Protein AF-A0A7Y2BH69-F1 (afdb_monomer)

Nearest PDB structures (foldseek):
  6pal-assembly1_A  TM=9.044E-01  e=2.747E-10  Bacteroides uniformis
  6pal-assembly1_B  TM=8.743E-01  e=6.196E-09  Bacteroides uniformis
  6jz6-assembly1_B  TM=7.111E-01  e=3.812E-05  Mediterraneibacter gnavus
  5z18-assembly2_E  TM=7.232E-01  e=1.246E-04  Mediterraneibacter gnavus
  7kgy-assembly1_A  TM=6.284E-01  e=4.332E-04  Faecalibacterium prausnitzii

pLDDT: mean 90.09, std 15.52, range [42.97, 98.75]

Sequence (172 aa):
MPHTTTQALLLSFAFVVLWPISVSAKAIPVELRQTQQGWQLFRGGEPYFIRGAGGEGSLEQLAAAGANSARTWGADDIGARLDAAHALGLSVTVGIWLGHERHGFDYGDETQVRKQLEAARQTVLRYKDHPAVLLWGIGNEMEGYGEGDNPAIWKAVNDIAAMVKKLDPFHP

Mean predicted aligned error: 8.25 Å

Secondary structure (DSSP, 8-state):
-----------------------PPPP--EEEEEETTEEEEEETTEE----EEESSS-HHHHHHTT--EEE-S--TTTHHHHHHHHHTT-EEEEEE----GGGT--TT-HHHHHHHHHHHHHHHHHHTT-TTEEEEEE-SSTTTTS----HHHHHHHHHHHHHHHHH-SS--

Structure (mmCIF, N/CA/C/O backbone):
data_AF-A0A7Y2BH69-F1
#
_entry.id   AF-A0A7Y2BH69-F1
#
loop_
_atom_site.group_PDB
_atom_site.id
_atom_site.type_symbol
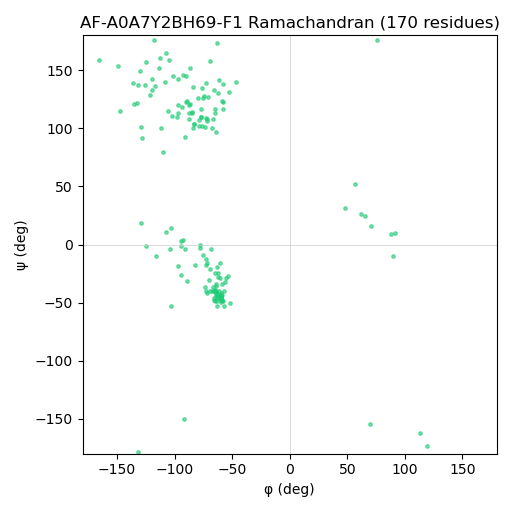_atom_site.label_atom_id
_atom_site.label_alt_id
_atom_site.label_comp_id
_atom_site.label_asym_id
_atom_site.label_entity_id
_atom_site.label_seq_id
_atom_site.pdbx_PDB_ins_code
_atom_site.Cartn_x
_atom_site.Cartn_y
_atom_site.Cartn_z
_atom_site.occupancy
_atom_site.B_iso_or_equiv
_atom_site.auth_seq_id
_atom_site.auth_comp_id
_atom_site.auth_asym_id
_atom_site.auth_atom_id
_atom_site.pdbx_PDB_model_num
ATOM 1 N N . MET A 1 1 ? -90.761 -12.931 0.657 1.00 45.66 1 MET A N 1
ATOM 2 C CA . MET A 1 1 ? -89.530 -13.491 0.062 1.00 45.66 1 MET A CA 1
ATOM 3 C C . MET A 1 1 ? -88.385 -12.544 0.398 1.00 45.66 1 MET A C 1
ATOM 5 O O . MET A 1 1 ? -88.541 -11.366 0.098 1.00 45.66 1 MET A O 1
ATOM 9 N N . PRO A 1 2 ? -87.330 -12.981 1.107 1.00 51.44 2 PRO A N 1
ATOM 10 C CA . PRO A 1 2 ? -86.238 -12.107 1.528 1.00 51.44 2 PRO A CA 1
ATOM 11 C C . PRO A 1 2 ? -85.096 -12.113 0.498 1.00 51.44 2 PRO A C 1
ATOM 13 O O . PRO A 1 2 ? -84.820 -13.142 -0.112 1.00 51.44 2 PRO A O 1
ATOM 16 N N . HIS A 1 3 ? -84.418 -10.977 0.333 1.00 42.97 3 HIS A N 1
ATOM 17 C CA . HIS A 1 3 ? -83.148 -10.887 -0.387 1.00 42.97 3 HIS A CA 1
ATOM 18 C C . HIS A 1 3 ? -82.019 -10.704 0.629 1.00 42.97 3 HIS A C 1
ATOM 20 O O . HIS A 1 3 ? -81.966 -9.698 1.334 1.00 42.97 3 HIS A O 1
ATOM 26 N N . THR A 1 4 ? -81.139 -11.696 0.720 1.00 49.25 4 THR A N 1
ATOM 27 C CA . THR A 1 4 ? -79.894 -11.659 1.494 1.00 49.25 4 THR A CA 1
ATOM 28 C C . THR A 1 4 ? -78.765 -11.220 0.567 1.00 49.25 4 THR A C 1
ATOM 30 O O . THR A 1 4 ? -78.473 -11.898 -0.416 1.00 49.25 4 THR A O 1
ATOM 33 N N . THR A 1 5 ? -78.124 -10.093 0.868 1.00 50.34 5 THR A N 1
ATOM 34 C CA . THR A 1 5 ? -76.972 -9.585 0.112 1.00 50.34 5 THR A CA 1
ATOM 35 C C . THR A 1 5 ? -75.689 -10.001 0.828 1.00 50.34 5 THR A C 1
ATOM 37 O O . THR A 1 5 ? -75.419 -9.548 1.938 1.00 50.34 5 THR A O 1
ATOM 40 N N . THR A 1 6 ? -74.898 -10.880 0.216 1.00 50.84 6 THR A N 1
ATOM 41 C CA . THR A 1 6 ? -73.594 -11.311 0.737 1.00 50.84 6 THR A CA 1
ATOM 42 C C . THR A 1 6 ? -72.521 -10.314 0.295 1.00 50.84 6 THR A C 1
ATOM 44 O O . THR A 1 6 ? -72.243 -10.196 -0.895 1.00 50.84 6 THR A O 1
ATOM 47 N N . GLN A 1 7 ? -71.913 -9.584 1.232 1.00 48.41 7 GLN A N 1
ATOM 48 C CA . GLN A 1 7 ? -70.705 -8.796 0.964 1.00 48.41 7 GLN A CA 1
ATOM 49 C C . GLN A 1 7 ? -69.472 -9.690 1.139 1.00 48.41 7 GLN A C 1
ATOM 51 O O . GLN A 1 7 ? -69.250 -10.244 2.213 1.00 48.41 7 GLN A O 1
ATOM 56 N N . ALA A 1 8 ? -68.677 -9.836 0.080 1.00 49.16 8 ALA A N 1
ATOM 57 C CA . ALA A 1 8 ? -67.387 -10.513 0.130 1.00 49.16 8 ALA A CA 1
ATOM 58 C C . ALA A 1 8 ? -66.296 -9.506 0.523 1.00 49.16 8 ALA A C 1
ATOM 60 O O . ALA A 1 8 ? -66.079 -8.514 -0.174 1.00 49.16 8 ALA A O 1
ATOM 61 N N . LEU A 1 9 ? -65.615 -9.761 1.641 1.00 49.78 9 LEU A N 1
ATOM 62 C CA . LEU A 1 9 ? -64.448 -9.001 2.082 1.00 49.78 9 LEU A CA 1
ATOM 63 C C . LEU A 1 9 ? -63.198 -9.575 1.390 1.00 49.78 9 LEU A C 1
ATOM 65 O O . LEU A 1 9 ? -62.814 -10.715 1.648 1.00 49.78 9 LEU A O 1
ATOM 69 N N . LEU A 1 10 ? -62.564 -8.799 0.511 1.00 49.84 10 LEU A N 1
ATOM 70 C CA . LEU A 1 10 ? -61.268 -9.141 -0.083 1.00 49.84 10 LEU A CA 1
ATOM 71 C C . LEU A 1 10 ? -60.147 -8.627 0.829 1.00 49.84 10 LEU A C 1
ATOM 73 O O . LEU A 1 10 ? -59.906 -7.426 0.916 1.00 49.84 10 LEU A O 1
ATOM 77 N N . LEU A 1 11 ? -59.462 -9.546 1.513 1.00 53.56 11 LEU A N 1
ATOM 78 C CA . LEU A 1 11 ? -58.223 -9.274 2.245 1.00 53.56 11 LEU A CA 1
ATOM 79 C C . LEU A 1 11 ? -57.043 -9.320 1.268 1.00 53.56 11 LEU A C 1
ATOM 81 O O . LEU A 1 11 ? -56.597 -10.388 0.854 1.00 53.56 11 LEU A O 1
ATOM 85 N N . SER A 1 12 ? -56.534 -8.151 0.893 1.00 55.06 12 SER A N 1
ATOM 86 C CA . SER A 1 12 ? -55.307 -8.004 0.112 1.00 55.06 12 SER A CA 1
ATOM 87 C C . SER A 1 12 ? -54.077 -8.162 1.015 1.00 55.06 12 SER A C 1
ATOM 89 O O . SER A 1 12 ? -53.762 -7.270 1.803 1.00 55.06 12 SER A O 1
ATOM 91 N N . PHE A 1 13 ? -53.371 -9.289 0.894 1.00 58.31 13 PHE A N 1
ATOM 92 C CA . PHE A 1 13 ? -52.044 -9.489 1.483 1.00 58.31 13 PHE A CA 1
ATOM 93 C C . PHE A 1 13 ? -50.992 -8.752 0.642 1.00 58.31 13 PHE A C 1
ATOM 95 O O . PHE A 1 13 ? -50.691 -9.152 -0.482 1.00 58.31 13 PHE A O 1
ATOM 102 N N . ALA A 1 14 ? -50.425 -7.674 1.182 1.00 61.09 14 ALA A N 1
ATOM 103 C CA . ALA A 1 14 ? -49.268 -7.012 0.591 1.00 61.09 14 ALA A CA 1
ATOM 104 C C . ALA A 1 14 ? -48.000 -7.827 0.902 1.00 61.09 14 ALA A C 1
ATOM 106 O O . ALA A 1 14 ? -47.549 -7.879 2.045 1.00 61.09 14 ALA A O 1
ATOM 107 N N . PHE A 1 15 ? -47.427 -8.474 -0.114 1.00 61.09 15 PHE A N 1
ATOM 108 C CA . PHE A 1 15 ? -46.097 -9.077 -0.026 1.00 61.09 15 PHE A CA 1
ATOM 109 C C . PHE A 1 15 ? -45.043 -7.962 -0.012 1.00 61.09 15 PHE A C 1
ATOM 111 O O . PHE A 1 15 ? -44.793 -7.320 -1.031 1.00 61.09 15 PHE A O 1
ATOM 118 N N . VAL A 1 16 ? -44.416 -7.724 1.142 1.00 64.19 16 VAL A N 1
ATOM 119 C CA . VAL A 1 16 ? -43.228 -6.866 1.236 1.00 64.19 16 VAL A CA 1
ATOM 120 C C . VAL A 1 16 ? -42.027 -7.684 0.768 1.00 64.19 16 VAL A C 1
ATOM 122 O O . VAL A 1 16 ? -41.523 -8.543 1.489 1.00 64.19 16 VAL A O 1
ATOM 125 N N . VAL A 1 17 ? -41.582 -7.439 -0.463 1.00 64.50 17 VAL A N 1
ATOM 126 C CA . VAL A 1 17 ? -40.330 -7.996 -0.987 1.00 64.50 17 VAL A CA 1
ATOM 127 C C . VAL A 1 17 ? -39.177 -7.210 -0.363 1.00 64.50 17 VAL A C 1
ATOM 129 O O . VAL A 1 17 ? -38.902 -6.077 -0.753 1.00 64.50 17 VAL A O 1
ATOM 132 N N . LEU A 1 18 ? -38.522 -7.795 0.640 1.00 60.22 18 LEU A N 1
ATOM 133 C CA . LEU A 1 18 ? -37.282 -7.264 1.203 1.00 60.22 18 LEU A CA 1
ATOM 134 C C . LEU A 1 18 ? -36.151 -7.516 0.201 1.00 60.22 18 LEU A C 1
ATOM 136 O O . LEU A 1 18 ? -35.643 -8.630 0.087 1.00 60.22 18 LEU A O 1
ATOM 140 N N . TRP A 1 19 ? -35.778 -6.482 -0.549 1.00 61.19 19 TRP A N 1
ATOM 141 C CA . TRP A 1 19 ? -34.585 -6.523 -1.388 1.00 61.19 19 TRP A CA 1
ATOM 142 C C . TRP A 1 19 ? -33.350 -6.487 -0.478 1.00 61.19 19 TRP A C 1
ATOM 144 O O . TRP A 1 19 ? -33.261 -5.582 0.359 1.00 61.19 19 TRP A O 1
ATOM 154 N N . PRO A 1 20 ? -32.392 -7.422 -0.597 1.00 56.38 20 PRO A N 1
ATOM 155 C CA . PRO A 1 20 ? -31.151 -7.319 0.149 1.00 56.38 20 PRO A CA 1
ATOM 156 C C . PRO A 1 20 ? -30.407 -6.075 -0.340 1.00 56.38 20 PRO A C 1
ATOM 158 O O . PRO A 1 20 ? -29.985 -5.990 -1.493 1.00 56.38 20 PRO A O 1
ATOM 161 N N . ILE A 1 21 ? -30.278 -5.083 0.538 1.00 53.53 21 ILE A N 1
ATOM 162 C CA . ILE A 1 21 ? -29.386 -3.952 0.318 1.00 53.53 21 ILE A CA 1
ATOM 163 C C . ILE A 1 21 ? -27.975 -4.508 0.488 1.00 53.53 21 ILE A C 1
ATOM 165 O O . ILE A 1 21 ? -27.550 -4.802 1.605 1.00 53.53 21 ILE A O 1
ATOM 169 N N . SER A 1 22 ? -27.249 -4.678 -0.615 1.00 50.97 22 SER A N 1
ATOM 170 C CA . SER A 1 22 ? -25.807 -4.897 -0.562 1.00 50.97 22 SER A CA 1
ATOM 171 C C . SER A 1 22 ? -25.165 -3.636 0.014 1.00 50.97 22 SER A C 1
ATOM 173 O O . SER A 1 22 ? -24.953 -2.651 -0.691 1.00 50.97 22 SER A O 1
ATOM 175 N N . VAL A 1 23 ? -24.895 -3.642 1.319 1.00 51.97 23 VAL A N 1
ATOM 176 C CA . VAL A 1 23 ? -24.046 -2.633 1.950 1.00 51.97 23 VAL A CA 1
ATOM 177 C C . VAL A 1 23 ? -22.642 -2.860 1.405 1.00 51.97 23 VAL A C 1
ATOM 179 O O . VAL A 1 23 ? -21.946 -3.777 1.832 1.00 51.97 23 VAL A O 1
ATOM 182 N N . SER A 1 24 ? -22.236 -2.057 0.421 1.00 57.19 24 SER A N 1
ATOM 183 C CA . SER A 1 24 ? -20.824 -1.963 0.056 1.00 57.19 24 SER A CA 1
ATOM 184 C C . SER A 1 24 ? -20.075 -1.521 1.308 1.00 57.19 24 SER A C 1
ATOM 186 O O . SER A 1 24 ? -20.340 -0.430 1.823 1.00 57.19 24 SER A O 1
ATOM 188 N N . ALA A 1 25 ? -19.180 -2.362 1.827 1.00 64.88 25 ALA A N 1
ATOM 189 C CA . ALA A 1 25 ? -18.288 -1.943 2.895 1.00 64.88 25 ALA A CA 1
ATOM 190 C C . ALA A 1 25 ? -17.499 -0.730 2.385 1.00 64.88 25 ALA A C 1
ATOM 192 O O . ALA A 1 25 ? -16.919 -0.770 1.303 1.00 64.88 25 ALA A O 1
ATOM 193 N N . LYS A 1 26 ? -17.590 0.386 3.106 1.00 85.44 26 LYS A N 1
ATOM 194 C CA . LYS A 1 26 ? -16.953 1.647 2.728 1.00 85.44 26 LYS A CA 1
ATOM 195 C C . LYS A 1 26 ? -15.552 1.685 3.335 1.00 85.44 26 LYS A C 1
ATOM 197 O O . LYS A 1 26 ? -15.376 1.211 4.459 1.00 85.44 26 LYS A O 1
ATOM 202 N N . ALA A 1 27 ? -14.597 2.288 2.626 1.00 94.19 27 ALA A N 1
ATOM 203 C CA . ALA A 1 27 ? -13.268 2.579 3.156 1.00 94.19 27 ALA A CA 1
ATOM 204 C C . ALA A 1 27 ? -13.359 3.205 4.554 1.00 94.19 27 ALA A C 1
ATOM 206 O O . ALA A 1 27 ? -14.218 4.059 4.807 1.00 94.19 27 ALA A O 1
ATOM 207 N N . ILE A 1 28 ? -12.453 2.801 5.442 1.00 97.62 28 ILE A N 1
ATOM 208 C CA . ILE A 1 28 ? -12.279 3.429 6.750 1.00 97.62 28 ILE A CA 1
ATOM 209 C C . ILE A 1 28 ? -11.110 4.405 6.601 1.00 97.62 28 ILE A C 1
ATOM 211 O O . ILE A 1 28 ? -9.986 3.934 6.464 1.00 97.62 28 ILE A O 1
ATOM 215 N N . PRO A 1 29 ? -11.340 5.733 6.633 1.00 97.81 29 PRO A N 1
ATOM 216 C CA . PRO A 1 29 ? -10.281 6.703 6.380 1.00 97.81 29 PRO A CA 1
ATOM 217 C C . PRO A 1 29 ? -9.114 6.553 7.352 1.00 97.81 29 PRO A C 1
ATOM 219 O O . PRO A 1 29 ? -9.320 6.376 8.558 1.00 97.81 29 PRO A O 1
ATOM 222 N N . VAL A 1 30 ? -7.903 6.665 6.822 1.00 98.56 30 VAL A N 1
ATOM 223 C CA . VAL A 1 30 ? -6.642 6.630 7.546 1.00 98.56 30 VAL A CA 1
ATOM 224 C C . VAL A 1 30 ? -5.897 7.936 7.291 1.00 98.56 30 VAL A C 1
ATOM 226 O O . VAL A 1 30 ? -5.729 8.373 6.158 1.00 98.56 30 VAL A O 1
ATOM 229 N N . GLU A 1 31 ? -5.455 8.589 8.359 1.00 97.31 31 GLU A N 1
ATOM 230 C CA . GLU A 1 31 ? -4.869 9.928 8.299 1.00 97.31 31 GLU A CA 1
ATOM 231 C C . GLU A 1 31 ? -3.615 10.006 9.165 1.00 97.31 31 GLU A C 1
ATOM 233 O O . GLU A 1 31 ? -3.599 9.530 10.299 1.00 97.31 31 GLU A O 1
ATOM 238 N N . LEU A 1 32 ? -2.578 10.678 8.668 1.00 97.00 32 LEU A N 1
ATOM 239 C CA . LEU A 1 32 ? -1.478 11.151 9.504 1.00 97.00 32 LEU A CA 1
ATOM 240 C C . LEU A 1 32 ? -1.802 12.561 9.994 1.00 97.00 32 LEU A C 1
ATOM 242 O O . LEU A 1 32 ? -2.006 13.472 9.193 1.00 97.00 32 LEU A O 1
ATOM 246 N N . ARG A 1 33 ? -1.819 12.756 11.313 1.00 97.00 33 ARG A N 1
ATOM 247 C CA . ARG A 1 33 ? -2.022 14.066 11.943 1.00 97.00 33 ARG A CA 1
ATOM 248 C C . ARG A 1 33 ? -0.786 14.450 12.740 1.00 97.00 33 ARG A C 1
ATOM 250 O O . ARG A 1 33 ? -0.232 13.630 13.472 1.00 97.00 33 ARG A O 1
ATOM 257 N N . GLN A 1 34 ? -0.362 15.703 12.616 1.00 96.94 34 GLN A N 1
ATOM 258 C CA . GLN A 1 34 ? 0.677 16.257 13.474 1.00 96.94 34 GLN A CA 1
ATOM 259 C C . GLN A 1 34 ? 0.058 16.643 14.822 1.00 96.94 34 GLN A C 1
ATOM 261 O O . GLN A 1 34 ? -0.922 17.383 14.881 1.00 96.94 34 GLN A O 1
ATOM 266 N N . THR A 1 35 ? 0.629 16.134 15.906 1.00 94.25 35 THR A N 1
ATOM 267 C CA . THR A 1 35 ? 0.228 16.406 17.291 1.00 94.25 35 THR A CA 1
ATOM 268 C C . THR A 1 35 ? 1.372 17.087 18.042 1.00 94.25 35 THR A C 1
ATOM 270 O O . THR A 1 35 ? 2.482 17.222 17.523 1.00 94.25 35 THR A O 1
ATOM 273 N N . GLN A 1 36 ? 1.137 17.472 19.298 1.00 94.56 36 GLN A N 1
ATOM 274 C CA . GLN A 1 36 ? 2.199 17.994 20.165 1.00 94.56 36 GLN A CA 1
ATOM 275 C C . GLN A 1 36 ? 3.308 16.960 20.441 1.00 94.56 36 GLN A C 1
ATOM 277 O O . GLN A 1 36 ? 4.436 17.353 20.719 1.00 94.56 36 GLN A O 1
ATOM 282 N N . GLN A 1 37 ? 3.012 15.656 20.344 1.00 91.50 37 GLN A N 1
ATOM 283 C CA . GLN A 1 37 ? 3.985 14.572 20.544 1.00 91.50 37 GLN A CA 1
ATOM 284 C C . GLN A 1 37 ? 4.629 14.076 19.236 1.00 91.50 37 GLN A C 1
ATOM 286 O O . GLN A 1 37 ? 5.419 13.135 19.265 1.00 91.50 37 GLN A O 1
ATOM 291 N N . GLY A 1 38 ? 4.307 14.689 18.092 1.00 95.94 38 GLY A N 1
ATOM 292 C CA . GLY A 1 38 ? 4.773 14.268 16.768 1.00 95.94 38 GLY A CA 1
ATOM 293 C C . GLY A 1 38 ? 3.647 13.746 15.876 1.00 95.94 38 GLY A C 1
ATOM 294 O O . GLY A 1 38 ? 2.470 14.034 16.097 1.00 95.94 38 GLY A O 1
ATOM 295 N N . TRP A 1 39 ? 4.006 13.010 14.827 1.00 96.88 39 TRP A N 1
ATOM 296 C CA . TRP A 1 39 ? 3.039 12.439 13.888 1.00 96.88 39 TRP A CA 1
ATOM 297 C C . TRP A 1 39 ? 2.345 11.216 14.477 1.00 96.88 39 TRP A C 1
ATOM 299 O O . TRP A 1 39 ? 2.994 10.325 15.020 1.00 96.88 39 TRP A O 1
ATOM 309 N N . GLN A 1 40 ? 1.026 11.160 14.327 1.00 97.88 40 GLN A N 1
ATOM 310 C CA . GLN A 1 40 ? 0.210 10.043 14.774 1.00 97.88 40 GLN A CA 1
ATOM 311 C C . GLN A 1 40 ? -0.735 9.604 13.658 1.00 97.88 40 GLN A C 1
ATOM 313 O O . GLN A 1 40 ? -1.326 10.435 12.967 1.00 97.88 40 GLN A O 1
ATOM 318 N N . LEU A 1 41 ? -0.864 8.289 13.489 1.00 98.12 41 LEU A N 1
ATOM 319 C CA . LEU A 1 41 ? -1.810 7.686 12.562 1.00 98.12 41 LEU A CA 1
ATOM 320 C C . LEU A 1 41 ? -3.185 7.584 13.230 1.00 98.12 41 LEU A C 1
ATOM 322 O O . LEU A 1 41 ? -3.292 7.178 14.388 1.00 98.12 41 LEU A O 1
ATOM 326 N N . PHE A 1 42 ? -4.226 7.938 12.492 1.00 98.31 42 PHE A N 1
ATOM 327 C CA . PHE A 1 42 ? -5.621 7.804 12.882 1.00 98.31 42 PHE A CA 1
ATOM 328 C C . PHE A 1 42 ? -6.327 6.900 11.883 1.00 98.31 42 PHE A C 1
ATOM 330 O O . PHE A 1 42 ? -6.054 6.989 10.691 1.00 98.31 42 PHE A O 1
ATOM 337 N N . ARG A 1 43 ? -7.251 6.061 12.350 1.00 98.06 43 ARG A N 1
ATOM 338 C CA . ARG A 1 43 ? -8.104 5.216 11.507 1.00 98.06 43 ARG A CA 1
ATOM 339 C C . ARG A 1 43 ? -9.547 5.346 11.967 1.00 98.06 43 ARG A C 1
ATOM 341 O O . ARG A 1 43 ? -9.850 5.099 13.129 1.00 98.06 43 ARG A O 1
ATOM 348 N N . GLY A 1 44 ? -10.437 5.762 11.070 1.00 97.38 44 GLY A N 1
ATOM 349 C CA . GLY A 1 44 ? -11.839 6.022 11.406 1.00 97.38 44 GLY A CA 1
ATOM 350 C C . GLY A 1 44 ? -12.019 7.134 12.447 1.00 97.38 44 GLY A C 1
ATOM 351 O O . GLY A 1 44 ? -12.998 7.124 13.180 1.00 97.38 44 GLY A O 1
ATOM 352 N N . GLY A 1 45 ? -11.069 8.070 12.532 1.00 97.31 45 GLY A N 1
ATOM 353 C CA . GLY A 1 45 ? -11.077 9.162 13.510 1.00 97.31 45 GLY A CA 1
ATOM 354 C C . GLY A 1 45 ? -10.395 8.851 14.845 1.00 97.31 45 GLY A C 1
ATOM 355 O O . GLY A 1 45 ? -10.122 9.791 15.588 1.00 97.31 45 GLY A O 1
ATOM 356 N N . GLU A 1 46 ? -10.037 7.592 15.106 1.00 97.62 46 GLU A N 1
ATOM 357 C CA . GLU A 1 46 ? -9.415 7.151 16.360 1.00 97.62 46 GLU A CA 1
ATOM 358 C C . GLU A 1 46 ? -7.897 6.953 16.218 1.00 97.62 46 GLU A C 1
ATOM 360 O O . GLU A 1 46 ? -7.442 6.500 15.162 1.00 97.62 46 GLU A O 1
ATOM 365 N N . PRO A 1 47 ? -7.090 7.249 17.256 1.00 97.69 47 PRO A N 1
ATOM 366 C CA . PRO A 1 47 ? -5.664 6.933 17.275 1.00 97.69 47 PRO A CA 1
ATOM 367 C C . PRO A 1 47 ? -5.370 5.461 16.959 1.00 97.69 47 PRO A C 1
ATOM 369 O O . PRO A 1 47 ? -5.942 4.558 17.567 1.00 97.69 47 PRO A O 1
ATOM 372 N N . TYR A 1 48 ? -4.427 5.208 16.051 1.00 98.19 48 TYR A N 1
ATOM 373 C CA . TYR A 1 48 ? -4.119 3.865 15.568 1.00 98.19 48 TYR A CA 1
ATOM 374 C C . TYR A 1 48 ? -2.620 3.555 15.642 1.00 98.19 48 TYR A C 1
ATOM 376 O O . TYR A 1 48 ? -1.835 3.953 14.783 1.00 98.19 48 TYR A O 1
ATOM 384 N N . PHE A 1 49 ? -2.208 2.810 16.670 1.00 97.94 49 PHE A N 1
ATOM 385 C CA . PHE A 1 49 ? -0.845 2.283 16.765 1.00 97.94 49 PHE A CA 1
ATOM 386 C C . PHE A 1 49 ? -0.759 0.913 16.086 1.00 97.94 49 PHE A C 1
ATOM 388 O O . PHE A 1 49 ? -1.496 -0.007 16.448 1.00 97.94 49 PHE A O 1
ATOM 395 N N . ILE A 1 50 ? 0.141 0.762 15.114 1.00 98.44 50 ILE A N 1
ATOM 396 C CA . ILE A 1 50 ? 0.291 -0.481 14.349 1.00 98.44 50 ILE A CA 1
ATOM 397 C C . ILE A 1 50 ? 1.051 -1.516 15.186 1.00 98.44 50 ILE A C 1
ATOM 399 O O . ILE A 1 50 ? 2.228 -1.346 15.495 1.00 98.44 50 ILE A O 1
ATOM 403 N N . ARG A 1 51 ? 0.385 -2.626 15.502 1.00 98.44 51 ARG A N 1
ATOM 404 C CA . ARG A 1 51 ? 0.979 -3.851 16.054 1.00 98.44 51 ARG A CA 1
ATOM 405 C C . ARG A 1 51 ? 0.905 -4.915 14.970 1.00 98.44 51 ARG A C 1
ATOM 407 O O . ARG A 1 51 ? -0.051 -5.688 14.934 1.00 98.44 51 ARG A O 1
ATOM 414 N N . GLY A 1 52 ? 1.842 -4.854 14.027 1.00 97.31 52 GLY A N 1
ATOM 415 C CA . GLY A 1 52 ? 1.761 -5.612 12.782 1.00 97.31 52 GLY A CA 1
ATOM 416 C C . GLY A 1 52 ? 2.811 -6.704 12.621 1.00 97.31 52 GLY A C 1
ATOM 417 O O . GLY A 1 52 ? 3.863 -6.665 13.254 1.00 97.31 52 GLY A O 1
ATOM 418 N N . ALA A 1 53 ? 2.527 -7.645 11.720 1.00 97.81 53 ALA A N 1
ATOM 419 C CA . ALA A 1 53 ? 3.491 -8.613 11.197 1.00 97.81 53 ALA A CA 1
ATOM 420 C C . ALA A 1 53 ? 3.446 -8.649 9.660 1.00 97.81 53 ALA A C 1
ATOM 422 O O . ALA A 1 53 ? 2.401 -8.414 9.054 1.00 97.81 53 ALA A O 1
ATOM 423 N N . GLY A 1 54 ? 4.577 -8.935 9.017 1.00 96.06 54 GLY A N 1
ATOM 424 C CA . GLY A 1 54 ? 4.654 -9.097 7.562 1.00 96.06 54 GLY A CA 1
ATOM 425 C C . GLY A 1 54 ? 4.580 -10.562 7.139 1.00 96.06 54 GLY A C 1
ATOM 426 O O . GLY A 1 54 ? 5.168 -11.417 7.799 1.00 96.06 54 GLY A O 1
ATOM 427 N N . GLY A 1 55 ? 3.908 -10.840 6.021 1.00 89.44 55 GLY A N 1
ATOM 428 C CA . GLY A 1 55 ? 3.895 -12.160 5.381 1.00 89.44 55 GLY A CA 1
ATOM 429 C C . GLY A 1 55 ? 2.525 -12.808 5.269 1.00 89.44 55 GLY A C 1
ATOM 430 O O . GLY A 1 55 ? 1.498 -12.211 5.587 1.00 89.44 55 GLY A O 1
ATOM 431 N N . GLU A 1 56 ? 2.544 -14.060 4.808 1.00 89.50 56 GLU A N 1
ATOM 432 C CA . GLU A 1 56 ? 1.361 -14.838 4.413 1.00 89.50 56 GLU A CA 1
ATOM 433 C C . GLU A 1 56 ? 0.932 -15.887 5.452 1.00 89.50 56 GLU A C 1
ATOM 435 O O . GLU A 1 56 ? 0.129 -16.769 5.161 1.00 89.50 56 GLU A O 1
ATOM 440 N N . GLY A 1 57 ? 1.447 -15.795 6.683 1.00 93.62 57 GLY A N 1
ATOM 441 C CA . GLY A 1 57 ? 1.036 -16.666 7.788 1.00 93.62 57 GLY A CA 1
ATOM 442 C C . GLY A 1 57 ? -0.442 -16.504 8.182 1.00 93.62 57 GLY A C 1
ATOM 443 O O . GLY A 1 57 ? -1.138 -15.607 7.693 1.00 93.62 57 GLY A O 1
ATOM 444 N N . SER A 1 58 ? -0.909 -17.369 9.094 1.00 97.50 58 SER A N 1
ATOM 445 C CA . SER A 1 58 ? -2.297 -17.379 9.589 1.00 97.50 58 SER A CA 1
ATOM 446 C C . SER A 1 58 ? -2.675 -16.043 10.228 1.00 97.50 58 SER A C 1
ATOM 448 O O . SER A 1 58 ? -2.051 -15.589 11.192 1.00 97.50 58 SER A O 1
ATOM 450 N N . LEU A 1 59 ? -3.739 -15.435 9.703 1.00 98.38 59 LEU A N 1
ATOM 451 C CA . LEU A 1 59 ? -4.306 -14.205 10.244 1.00 98.38 59 LEU A CA 1
ATOM 452 C C . LEU A 1 59 ? -4.990 -14.455 11.594 1.00 98.38 59 LEU A C 1
ATOM 454 O O . LEU A 1 59 ? -4.976 -13.584 12.457 1.00 98.38 59 LEU A O 1
ATOM 458 N N . GLU A 1 60 ? -5.533 -15.652 11.814 1.00 98.44 60 GLU A N 1
ATOM 459 C CA . GLU A 1 60 ? -6.147 -16.054 13.079 1.00 98.44 60 GLU A CA 1
ATOM 460 C C . GLU A 1 60 ? -5.106 -16.116 14.195 1.00 98.44 60 GLU A C 1
ATOM 462 O O . GLU A 1 60 ? -5.329 -15.576 15.276 1.00 98.44 60 GLU A O 1
ATOM 467 N N . GLN A 1 61 ? -3.948 -16.732 13.933 1.00 98.38 61 GLN A N 1
ATOM 468 C CA . GLN A 1 61 ? -2.844 -16.771 14.895 1.00 98.38 61 GLN A CA 1
ATOM 469 C C . GLN A 1 61 ? -2.279 -15.373 15.151 1.00 98.38 61 GLN A C 1
ATOM 471 O O . GLN A 1 61 ? -1.980 -15.034 16.295 1.00 98.38 61 GLN A O 1
ATOM 476 N N . LEU A 1 62 ? -2.174 -14.548 14.106 1.00 98.44 62 LEU A N 1
ATOM 477 C CA . LEU A 1 62 ? -1.748 -13.158 14.226 1.00 98.44 62 LEU A CA 1
ATOM 478 C C . LEU A 1 62 ? -2.698 -12.357 15.135 1.00 98.44 62 LEU A C 1
ATOM 480 O O . LEU A 1 62 ? -2.247 -11.707 16.079 1.00 98.44 62 LEU A O 1
ATOM 484 N N . ALA A 1 63 ? -4.008 -12.456 14.901 1.00 98.31 63 ALA A N 1
ATOM 485 C CA . ALA A 1 63 ? -5.026 -11.826 15.737 1.00 98.31 63 ALA A CA 1
ATOM 486 C C . ALA A 1 63 ? -5.002 -12.371 17.177 1.00 98.31 63 ALA A C 1
ATOM 488 O O . ALA A 1 63 ? -5.023 -11.593 18.131 1.00 98.31 63 ALA A O 1
ATOM 489 N N . ALA A 1 64 ? -4.876 -13.691 17.353 1.00 98.38 64 ALA A N 1
ATOM 490 C CA . ALA A 1 64 ? -4.772 -14.333 18.665 1.00 98.38 64 ALA A CA 1
ATOM 491 C C . ALA A 1 64 ? -3.528 -13.886 19.454 1.00 98.38 64 ALA A C 1
ATOM 493 O O . ALA A 1 64 ? -3.561 -13.844 20.682 1.00 98.38 64 ALA A O 1
ATOM 494 N N . ALA A 1 65 ? -2.452 -13.495 18.764 1.00 98.25 65 ALA A N 1
ATOM 495 C CA . ALA A 1 65 ? -1.253 -12.917 19.368 1.00 98.25 65 ALA A CA 1
ATOM 496 C C . ALA A 1 65 ? -1.405 -11.429 19.761 1.00 98.25 65 ALA A C 1
ATOM 498 O O . ALA A 1 65 ? -0.466 -10.835 20.290 1.00 98.25 65 ALA A O 1
ATOM 499 N N . GLY A 1 66 ? -2.566 -10.807 19.519 1.00 98.19 66 GLY A N 1
ATOM 500 C CA . GLY A 1 66 ? -2.858 -9.415 19.888 1.00 98.19 66 GLY A CA 1
ATOM 501 C C . GLY A 1 66 ? -2.459 -8.367 18.840 1.00 98.19 66 GLY A C 1
ATOM 502 O O . GLY A 1 66 ? -2.509 -7.156 19.114 1.00 98.19 66 GLY A O 1
ATOM 503 N N . ALA A 1 67 ? -2.069 -8.802 17.641 1.00 98.62 67 ALA A N 1
ATOM 504 C CA . ALA A 1 67 ? -1.806 -7.907 16.521 1.00 98.62 67 ALA A CA 1
ATOM 505 C C . ALA A 1 67 ? -3.095 -7.251 15.999 1.00 98.62 67 ALA A C 1
ATOM 507 O O . ALA A 1 67 ? -4.199 -7.748 16.211 1.00 98.62 67 ALA A O 1
ATOM 508 N N . ASN A 1 68 ? -2.948 -6.117 15.313 1.00 98.62 68 ASN A N 1
ATOM 509 C CA . ASN A 1 68 ? -4.057 -5.406 14.660 1.00 98.62 68 ASN A CA 1
ATOM 510 C C . ASN A 1 68 ? -3.819 -5.152 13.162 1.00 98.62 68 ASN A C 1
ATOM 512 O O . ASN A 1 68 ? -4.658 -4.561 12.479 1.00 98.62 68 ASN A O 1
ATOM 516 N N . SER A 1 69 ? -2.668 -5.559 12.629 1.00 98.69 69 SER A N 1
ATOM 517 C CA . SER A 1 69 ? -2.319 -5.280 11.242 1.00 98.69 69 SER A CA 1
ATOM 518 C C . SER A 1 69 ? -1.439 -6.364 10.629 1.00 98.69 69 SER A C 1
ATOM 520 O O . SER A 1 69 ? -0.689 -7.041 11.332 1.00 98.69 69 SER A O 1
ATOM 522 N N . ALA A 1 70 ? -1.511 -6.503 9.311 1.00 98.44 70 ALA A N 1
ATOM 523 C CA . ALA A 1 70 ? -0.601 -7.303 8.508 1.00 98.44 70 ALA A CA 1
ATOM 524 C C . ALA A 1 70 ? 0.033 -6.453 7.395 1.00 98.44 70 ALA A C 1
ATOM 526 O O . ALA A 1 70 ? -0.531 -5.447 6.966 1.00 98.44 70 ALA A O 1
ATOM 527 N N . ARG A 1 71 ? 1.191 -6.877 6.882 1.00 98.44 71 ARG A N 1
ATOM 528 C CA . ARG A 1 71 ? 1.810 -6.309 5.674 1.00 98.44 71 ARG A CA 1
ATOM 529 C C . ARG A 1 71 ? 1.959 -7.369 4.591 1.00 98.44 71 ARG A C 1
ATOM 531 O O . ARG A 1 71 ? 2.503 -8.442 4.859 1.00 98.44 71 ARG A O 1
ATOM 538 N N . THR A 1 72 ? 1.562 -7.017 3.371 1.00 97.75 72 THR A N 1
ATOM 539 C CA . THR A 1 72 ? 1.921 -7.746 2.149 1.00 97.75 72 THR A CA 1
ATOM 540 C C . THR A 1 72 ? 2.984 -6.970 1.365 1.00 97.75 72 THR A C 1
ATOM 542 O O . THR A 1 72 ? 3.151 -5.762 1.544 1.00 97.75 72 THR A O 1
ATOM 545 N N . TRP A 1 73 ? 3.727 -7.661 0.498 1.00 97.56 73 TRP A N 1
ATOM 546 C CA . TRP A 1 73 ? 4.684 -7.033 -0.429 1.00 97.56 73 TRP A CA 1
ATOM 547 C C . TRP A 1 73 ? 4.084 -6.754 -1.809 1.00 97.56 73 TRP A C 1
ATOM 549 O O . TRP A 1 73 ? 4.517 -5.829 -2.491 1.00 97.56 73 TRP A O 1
ATOM 559 N N . GLY A 1 74 ? 3.076 -7.532 -2.196 1.00 96.31 74 GLY A N 1
ATOM 560 C CA . GLY A 1 74 ? 2.308 -7.366 -3.422 1.00 96.31 74 GLY A CA 1
ATOM 561 C C . GLY A 1 74 ? 0.806 -7.426 -3.153 1.00 96.31 74 GLY A C 1
ATOM 562 O O . GLY A 1 74 ? 0.366 -7.580 -2.007 1.00 96.31 74 GLY A O 1
ATOM 563 N N . ALA A 1 75 ? 0.035 -7.313 -4.232 1.00 94.50 75 ALA A N 1
ATOM 564 C CA . ALA A 1 75 ? -1.424 -7.248 -4.199 1.00 94.50 75 ALA A CA 1
ATOM 565 C C . ALA A 1 75 ? -2.103 -8.250 -5.152 1.00 94.50 75 ALA A C 1
ATOM 567 O O . ALA A 1 75 ? -3.284 -8.099 -5.480 1.00 94.50 75 ALA A O 1
ATOM 568 N N . ASP A 1 76 ? -1.366 -9.271 -5.587 1.00 89.56 76 ASP A N 1
ATOM 569 C CA . ASP A 1 76 ? -1.892 -10.319 -6.456 1.00 89.56 76 ASP A CA 1
ATOM 570 C C . ASP A 1 76 ? -2.975 -11.104 -5.705 1.00 89.56 76 ASP A C 1
ATOM 572 O O . ASP A 1 76 ? -2.720 -11.685 -4.653 1.00 89.56 76 ASP A O 1
ATOM 576 N N . ASP A 1 77 ? -4.210 -11.037 -6.210 1.00 87.06 77 ASP A N 1
ATOM 577 C CA . ASP A 1 77 ? -5.400 -11.716 -5.676 1.00 87.06 77 ASP A CA 1
ATOM 578 C C . ASP A 1 77 ? -5.632 -11.582 -4.154 1.00 87.06 77 ASP A C 1
ATOM 580 O O . ASP A 1 77 ? -6.245 -12.437 -3.514 1.00 87.06 77 ASP A O 1
ATOM 584 N N . ILE A 1 78 ? -5.228 -10.450 -3.565 1.00 95.81 78 ILE A N 1
ATOM 585 C CA . ILE A 1 78 ? -5.337 -10.208 -2.114 1.00 95.81 78 ILE A CA 1
ATOM 586 C C . ILE A 1 78 ? -6.766 -10.050 -1.582 1.00 95.81 78 ILE A C 1
ATOM 588 O O . ILE A 1 78 ? -6.935 -9.920 -0.373 1.00 95.81 78 ILE A O 1
ATOM 592 N N . GLY A 1 79 ? -7.796 -10.050 -2.435 1.00 96.81 79 GLY A N 1
ATOM 593 C CA . GLY A 1 79 ? -9.189 -9.824 -2.025 1.00 96.81 79 GLY A CA 1
ATOM 594 C C . GLY A 1 79 ? -9.631 -10.739 -0.878 1.00 96.81 79 GLY A C 1
ATOM 595 O O . GLY A 1 79 ? -10.056 -10.251 0.164 1.00 96.81 79 GLY A O 1
ATOM 596 N N . ALA A 1 80 ? -9.403 -12.050 -1.004 1.00 96.88 80 ALA A N 1
ATOM 597 C CA . ALA A 1 80 ? -9.756 -13.008 0.047 1.00 96.88 80 ALA A CA 1
ATOM 598 C C . ALA A 1 80 ? -8.971 -12.778 1.353 1.00 96.88 80 ALA A C 1
ATOM 600 O O . ALA A 1 80 ? -9.499 -12.975 2.448 1.00 96.88 80 ALA A O 1
ATOM 601 N N . ARG A 1 81 ? -7.711 -12.332 1.253 1.00 97.00 81 ARG A N 1
ATOM 602 C CA . ARG A 1 81 ? -6.889 -11.987 2.421 1.00 97.00 81 ARG A CA 1
ATOM 603 C C . ARG A 1 81 ? -7.412 -10.728 3.109 1.00 97.00 81 ARG A C 1
ATOM 605 O O . ARG A 1 81 ? -7.431 -10.676 4.335 1.00 97.00 81 ARG A O 1
ATOM 612 N N . LEU A 1 82 ? -7.842 -9.730 2.338 1.00 98.31 82 LEU A N 1
ATOM 613 C CA . LEU A 1 82 ? -8.460 -8.513 2.855 1.00 98.31 82 LEU A CA 1
ATOM 614 C C . LEU A 1 82 ? -9.788 -8.826 3.561 1.00 98.31 82 LEU A C 1
ATOM 616 O O . LEU A 1 82 ? -9.992 -8.344 4.677 1.00 98.31 82 LEU A O 1
ATOM 620 N N . ASP A 1 83 ? -10.634 -9.675 2.973 1.00 98.25 83 ASP A N 1
ATOM 621 C CA . ASP A 1 83 ? -11.887 -10.135 3.586 1.00 98.25 83 ASP A CA 1
ATOM 622 C C . ASP A 1 83 ? -11.623 -10.864 4.914 1.00 98.25 83 ASP A C 1
ATOM 624 O O . ASP A 1 83 ? -12.235 -10.550 5.938 1.00 98.25 83 ASP A O 1
ATOM 628 N N . ALA A 1 84 ? -10.664 -11.797 4.927 1.00 98.00 84 ALA A N 1
ATOM 629 C CA . ALA A 1 84 ? -10.281 -12.539 6.128 1.00 98.00 84 ALA A CA 1
ATOM 630 C C . ALA A 1 84 ? -9.691 -11.624 7.214 1.00 98.00 84 ALA A C 1
ATOM 632 O O . ALA A 1 84 ? -10.051 -11.735 8.386 1.00 98.00 84 ALA A O 1
ATOM 633 N N . ALA A 1 85 ? -8.825 -10.680 6.832 1.00 98.38 85 ALA A N 1
ATOM 634 C CA . ALA A 1 85 ? -8.281 -9.687 7.751 1.00 98.38 85 ALA A CA 1
ATOM 635 C C . ALA A 1 85 ? -9.403 -8.842 8.365 1.00 98.38 85 ALA A C 1
ATOM 637 O O . ALA A 1 85 ? -9.462 -8.699 9.585 1.00 98.38 85 ALA A O 1
ATOM 638 N N . HIS A 1 86 ? -10.340 -8.359 7.544 1.00 98.44 86 HIS A N 1
ATOM 639 C CA . HIS A 1 86 ? -11.484 -7.587 8.015 1.00 98.44 86 HIS A CA 1
ATOM 640 C C . HIS A 1 86 ? -12.347 -8.378 9.003 1.00 98.44 86 HIS A C 1
ATOM 642 O O . HIS A 1 86 ? -12.692 -7.850 10.060 1.00 98.44 86 HIS A O 1
ATOM 648 N N . ALA A 1 87 ? -12.645 -9.645 8.700 1.00 98.38 87 ALA A N 1
ATOM 649 C CA . ALA A 1 87 ? -13.422 -10.521 9.576 1.00 98.38 87 ALA A CA 1
ATOM 650 C C . ALA A 1 87 ? -12.763 -10.734 10.952 1.00 98.38 87 ALA A C 1
ATOM 652 O O . ALA A 1 87 ? -13.459 -10.929 11.947 1.00 98.38 87 ALA A O 1
ATOM 653 N N . LEU A 1 88 ? -11.432 -10.653 11.020 1.00 98.50 88 LEU A N 1
ATOM 654 C CA . LEU A 1 88 ? -10.641 -10.772 12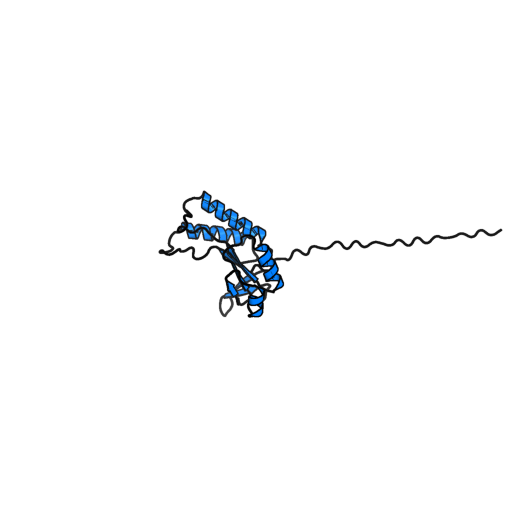.249 1.00 98.50 88 LEU A CA 1
ATOM 655 C C . LEU A 1 88 ? -10.349 -9.421 12.924 1.00 98.50 88 LEU A C 1
ATOM 657 O O . LEU A 1 88 ? -9.623 -9.373 13.915 1.00 98.50 88 LEU A O 1
ATOM 661 N N . GLY A 1 89 ? -10.885 -8.315 12.398 1.00 97.88 89 GLY A N 1
ATOM 662 C CA . GLY A 1 89 ? -10.610 -6.967 12.904 1.00 97.88 89 GLY A CA 1
ATOM 663 C C . GLY A 1 89 ? -9.187 -6.473 12.621 1.00 97.88 89 GLY A C 1
ATOM 664 O O . GLY A 1 89 ? -8.736 -5.508 13.238 1.00 97.88 89 GLY A O 1
ATOM 665 N N . LEU A 1 90 ? -8.477 -7.122 11.697 1.00 98.62 90 LEU A N 1
ATOM 666 C CA . LEU A 1 90 ? -7.153 -6.726 11.242 1.00 98.62 90 LEU A CA 1
ATOM 667 C C . LEU A 1 90 ? -7.250 -5.714 10.096 1.00 98.62 90 LEU A C 1
ATOM 669 O O . LEU A 1 90 ? -8.181 -5.701 9.291 1.00 98.62 90 LEU A O 1
ATOM 673 N N . SER A 1 91 ? -6.220 -4.885 10.011 1.00 98.69 91 SER A N 1
ATOM 674 C CA . SER A 1 91 ? -5.953 -4.006 8.874 1.00 98.69 91 SER A CA 1
ATOM 675 C C . SER A 1 91 ? -4.763 -4.526 8.061 1.00 98.69 91 SER A C 1
ATOM 677 O O . SER A 1 91 ? -4.019 -5.388 8.526 1.00 98.69 91 SER A O 1
ATOM 679 N N . VAL A 1 92 ? -4.573 -4.033 6.842 1.00 98.56 92 VAL A N 1
ATOM 680 C CA . VAL A 1 92 ? -3.536 -4.501 5.925 1.00 98.56 92 VAL A CA 1
ATOM 681 C C . VAL A 1 92 ? -2.847 -3.314 5.273 1.00 98.56 92 VAL A C 1
ATOM 683 O O . VAL A 1 92 ? -3.466 -2.517 4.569 1.00 98.56 92 VAL A O 1
ATOM 686 N N . THR A 1 93 ? -1.537 -3.222 5.474 1.00 98.69 93 THR A N 1
ATOM 687 C CA . THR A 1 93 ? -0.660 -2.464 4.586 1.00 98.69 93 THR A CA 1
ATOM 688 C C . THR A 1 93 ? -0.511 -3.245 3.290 1.00 98.69 93 THR A C 1
ATOM 690 O O . THR A 1 93 ? 0.122 -4.305 3.274 1.00 98.69 93 THR A O 1
ATOM 693 N N . VAL A 1 94 ? -1.116 -2.731 2.222 1.00 98.50 94 VAL A N 1
ATOM 694 C CA . VAL A 1 94 ? -1.135 -3.392 0.918 1.00 98.50 94 VAL A CA 1
ATOM 695 C C . VAL A 1 94 ? 0.108 -2.993 0.140 1.00 98.50 94 VAL A C 1
ATOM 697 O O . VAL A 1 94 ? 0.270 -1.832 -0.237 1.00 98.50 94 VAL A O 1
ATOM 700 N N . GLY A 1 95 ? 0.994 -3.956 -0.096 1.00 98.31 95 GLY A N 1
ATOM 701 C CA . GLY A 1 95 ? 2.171 -3.748 -0.927 1.00 98.31 95 GLY A CA 1
ATOM 702 C C . GLY A 1 95 ? 1.822 -3.657 -2.413 1.00 98.31 95 GLY A C 1
ATOM 703 O O . GLY A 1 95 ? 1.016 -4.428 -2.929 1.00 98.31 95 GLY A O 1
ATOM 704 N N . ILE A 1 96 ? 2.467 -2.732 -3.114 1.00 98.38 96 ILE A N 1
ATOM 705 C CA . ILE A 1 96 ? 2.521 -2.654 -4.571 1.00 98.38 96 ILE A CA 1
ATOM 706 C C . ILE A 1 96 ? 3.967 -2.954 -4.947 1.00 98.38 96 ILE A C 1
ATOM 708 O O . ILE A 1 96 ? 4.841 -2.092 -4.834 1.00 98.38 96 ILE A O 1
ATOM 712 N N . TRP A 1 97 ? 4.219 -4.193 -5.363 1.00 97.81 97 TRP A N 1
ATOM 713 C CA . TRP A 1 97 ? 5.547 -4.618 -5.782 1.00 97.81 97 TRP A CA 1
ATOM 714 C C . TRP A 1 97 ? 5.963 -3.880 -7.056 1.00 97.81 97 TRP A C 1
ATOM 716 O O . TRP A 1 97 ? 5.190 -3.803 -8.013 1.00 97.81 97 TRP A O 1
ATOM 726 N N . LEU A 1 98 ? 7.189 -3.359 -7.071 1.00 97.88 98 LEU A N 1
ATOM 727 C CA . LEU A 1 98 ? 7.782 -2.713 -8.238 1.00 97.88 98 LEU A CA 1
ATOM 728 C C . LEU A 1 98 ? 8.956 -3.553 -8.745 1.00 97.88 98 LEU A C 1
ATOM 730 O O . LEU A 1 98 ? 9.603 -4.283 -7.993 1.00 97.88 98 LEU A O 1
ATOM 734 N N . GLY A 1 99 ? 9.226 -3.460 -10.040 1.00 96.56 99 GLY A N 1
ATOM 735 C CA . GLY A 1 99 ? 10.383 -4.075 -10.658 1.00 96.56 99 GLY A CA 1
ATOM 736 C C . GLY A 1 99 ? 11.680 -3.515 -10.086 1.00 96.56 99 GLY A C 1
ATOM 737 O O . GLY A 1 99 ? 11.804 -2.326 -9.813 1.00 96.56 99 GLY A O 1
ATOM 738 N N . HIS A 1 100 ? 12.662 -4.392 -9.919 1.00 94.88 100 HIS A N 1
ATOM 739 C CA . HIS A 1 100 ? 13.994 -4.028 -9.459 1.00 94.88 100 HIS A CA 1
ATOM 740 C C . HIS A 1 100 ? 14.993 -4.145 -10.608 1.00 94.88 100 HIS A C 1
ATOM 742 O O . HIS A 1 100 ? 14.983 -5.144 -11.331 1.00 94.88 100 HIS A O 1
ATOM 748 N N . GLU A 1 101 ? 15.922 -3.193 -10.712 1.00 92.50 101 GLU A N 1
ATOM 749 C CA . GLU A 1 101 ? 16.991 -3.214 -11.724 1.00 92.50 101 GLU A CA 1
ATOM 750 C C . GLU A 1 101 ? 17.840 -4.485 -11.640 1.00 92.50 101 GLU A C 1
ATOM 752 O O . GLU A 1 101 ? 18.117 -5.129 -12.649 1.00 92.50 101 GLU A O 1
ATOM 757 N N . ARG A 1 102 ? 18.148 -4.938 -10.417 1.00 88.44 102 ARG A N 1
ATOM 758 C CA . ARG A 1 102 ? 18.861 -6.204 -10.166 1.00 88.44 102 ARG A CA 1
ATOM 759 C C . ARG A 1 102 ? 18.138 -7.453 -10.688 1.00 88.44 102 ARG A C 1
ATOM 761 O O . ARG A 1 102 ? 18.751 -8.510 -10.772 1.00 88.44 102 ARG A O 1
ATOM 768 N N . HIS A 1 103 ? 16.848 -7.351 -11.012 1.00 92.31 103 HIS A N 1
ATOM 769 C CA . HIS A 1 103 ? 16.050 -8.426 -11.607 1.00 92.31 103 HIS A CA 1
ATOM 770 C C . HIS A 1 103 ? 15.746 -8.168 -13.096 1.00 92.31 103 HIS A C 1
ATOM 772 O O . HIS A 1 103 ? 14.928 -8.873 -13.681 1.00 92.31 103 HIS A O 1
ATOM 778 N N . GLY A 1 104 ? 16.396 -7.171 -13.708 1.00 92.81 104 GLY A N 1
ATOM 779 C CA . GLY A 1 104 ? 16.275 -6.843 -15.129 1.00 92.81 104 GLY A CA 1
ATOM 780 C C . GLY A 1 104 ? 15.201 -5.811 -15.480 1.00 92.81 104 GLY A C 1
ATOM 781 O O . GLY A 1 104 ? 14.927 -5.637 -16.663 1.00 92.81 104 GLY A O 1
ATOM 782 N N . PHE A 1 105 ? 14.587 -5.135 -14.500 1.00 96.25 105 PHE A N 1
ATOM 783 C CA . PHE A 1 105 ? 13.665 -4.031 -14.789 1.00 96.25 105 PHE A CA 1
ATOM 784 C C . PHE A 1 105 ? 14.445 -2.781 -15.208 1.00 96.25 105 PHE A C 1
ATOM 786 O O . PHE A 1 105 ? 15.312 -2.325 -14.468 1.00 96.25 105 PHE A O 1
ATOM 793 N N . ASP A 1 106 ? 14.124 -2.209 -16.365 1.00 95.69 106 ASP A N 1
ATOM 794 C CA . ASP A 1 106 ? 14.804 -1.018 -16.882 1.00 95.69 106 ASP A CA 1
ATOM 795 C C . ASP A 1 106 ? 13.947 0.237 -16.653 1.00 95.69 106 ASP A C 1
ATOM 797 O O . ASP A 1 106 ? 12.903 0.416 -17.282 1.00 95.69 106 ASP A O 1
ATOM 801 N N . TYR A 1 107 ? 14.388 1.123 -15.756 1.00 95.69 107 TYR A N 1
ATOM 802 C CA . TYR A 1 107 ? 13.710 2.398 -15.486 1.00 95.69 107 TYR A CA 1
ATOM 803 C C . TYR A 1 107 ? 13.929 3.462 -16.577 1.00 95.69 107 TYR A C 1
ATOM 805 O O . TYR A 1 107 ? 13.250 4.490 -16.562 1.00 95.69 107 TYR A O 1
ATOM 813 N N . GLY A 1 108 ? 14.831 3.220 -17.533 1.00 95.75 108 GLY A N 1
ATOM 814 C CA . GLY A 1 108 ? 14.947 3.980 -18.777 1.00 95.75 108 GLY A CA 1
ATOM 815 C C . GLY A 1 108 ? 13.958 3.532 -19.860 1.00 95.75 108 GLY A C 1
ATOM 816 O O . GLY A 1 108 ? 13.687 4.293 -20.790 1.00 95.75 108 GLY A O 1
ATOM 817 N N . ASP A 1 109 ? 13.368 2.338 -19.738 1.00 98.12 109 ASP A N 1
ATOM 818 C CA . ASP A 1 109 ? 12.338 1.849 -20.654 1.00 98.12 109 ASP A CA 1
ATOM 819 C C . ASP A 1 109 ? 10.954 2.380 -20.250 1.00 98.12 109 ASP A C 1
ATOM 821 O O . ASP A 1 109 ? 10.252 1.846 -19.382 1.00 98.12 109 ASP A O 1
ATOM 825 N N . GLU A 1 110 ? 10.508 3.424 -20.951 1.00 97.44 110 GLU A N 1
ATOM 826 C CA . GLU A 1 110 ? 9.194 4.033 -20.737 1.00 97.44 110 GLU A CA 1
ATOM 827 C C . GLU A 1 110 ? 8.027 3.041 -20.854 1.00 97.44 110 GLU A C 1
ATOM 829 O O . GLU A 1 110 ? 6.978 3.238 -20.236 1.00 97.44 110 GLU A O 1
ATOM 834 N N . THR A 1 111 ? 8.165 1.979 -21.652 1.00 98.25 111 THR A N 1
ATOM 835 C CA . THR A 1 111 ? 7.112 0.973 -21.809 1.00 98.25 111 THR A CA 1
ATOM 836 C C . THR A 1 111 ? 6.992 0.112 -20.558 1.00 98.25 111 THR A C 1
ATOM 838 O O . THR A 1 111 ? 5.867 -0.162 -20.130 1.00 98.25 111 THR A O 1
ATOM 841 N N . GLN A 1 112 ? 8.109 -0.289 -19.948 1.00 98.25 112 GLN A N 1
ATOM 842 C CA . GLN A 1 112 ? 8.106 -1.028 -18.681 1.00 98.25 112 GLN A CA 1
ATOM 843 C C . GLN A 1 112 ? 7.544 -0.172 -17.544 1.00 98.25 112 GLN A C 1
ATOM 845 O O . GLN A 1 112 ? 6.607 -0.597 -16.861 1.00 98.25 112 GLN A O 1
ATOM 850 N N . VAL A 1 113 ? 8.024 1.067 -17.406 1.00 98.44 113 VAL A N 1
ATOM 851 C CA . VAL A 1 113 ? 7.553 2.005 -16.374 1.00 98.44 113 VAL A 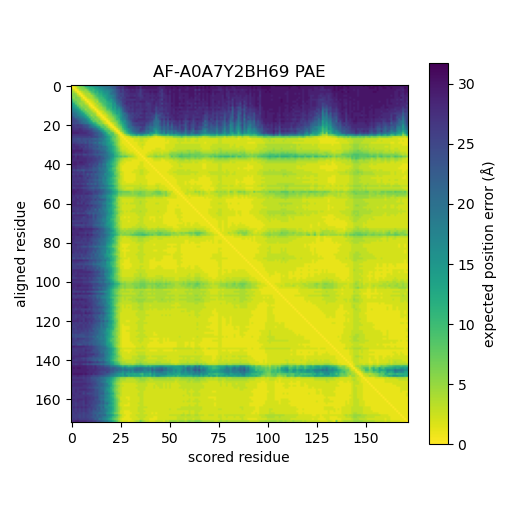CA 1
ATOM 852 C C . VAL A 1 113 ? 6.052 2.282 -16.514 1.00 98.44 113 VAL A C 1
ATOM 854 O O . VAL A 1 113 ? 5.315 2.233 -15.528 1.00 98.44 113 VAL A O 1
ATOM 857 N N . ARG A 1 114 ? 5.556 2.498 -17.741 1.00 98.50 114 ARG A N 1
ATOM 858 C CA . ARG A 1 114 ? 4.123 2.729 -17.994 1.00 98.50 114 ARG A CA 1
ATOM 859 C C . ARG A 1 114 ? 3.267 1.511 -17.648 1.00 98.50 114 ARG A C 1
ATOM 861 O O . ARG A 1 114 ? 2.193 1.674 -17.073 1.00 98.50 114 ARG A O 1
ATOM 868 N N . LYS A 1 115 ? 3.727 0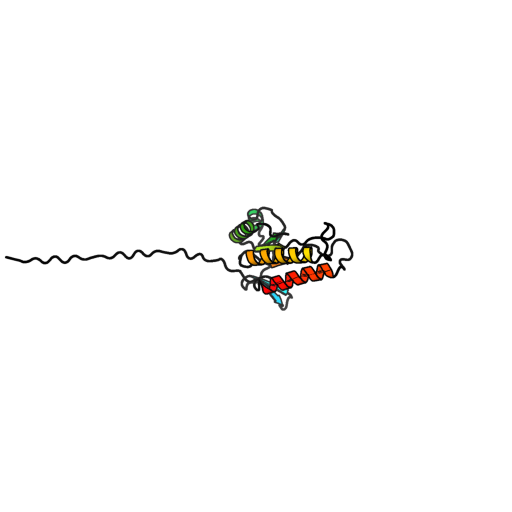.297 -17.972 1.00 98.62 115 LYS A N 1
ATOM 869 C CA . LYS A 1 115 ? 3.027 -0.947 -17.607 1.00 98.62 115 LYS A CA 1
ATOM 870 C C . LYS A 1 115 ? 2.952 -1.123 -16.090 1.00 98.62 115 LYS A C 1
ATOM 872 O O . LYS A 1 115 ? 1.889 -1.464 -15.582 1.00 98.62 115 LYS A O 1
ATOM 877 N N . GLN A 1 116 ? 4.041 -0.843 -15.374 1.00 98.50 116 GLN A N 1
ATOM 878 C CA . GLN A 1 116 ? 4.076 -0.890 -13.910 1.00 98.50 116 GLN A CA 1
ATOM 879 C C . GLN A 1 116 ? 3.119 0.128 -13.275 1.00 98.50 116 GLN A C 1
ATOM 881 O O . GLN A 1 116 ? 2.368 -0.223 -12.367 1.00 98.50 116 GLN A O 1
ATOM 886 N N . LEU A 1 117 ? 3.101 1.368 -13.776 1.00 98.75 117 LEU A N 1
ATOM 887 C CA . LEU A 1 117 ? 2.170 2.399 -13.310 1.00 98.75 117 LEU A CA 1
ATOM 888 C C . LEU A 1 117 ? 0.708 1.973 -13.508 1.00 98.75 117 LEU A C 1
ATOM 890 O O . LEU A 1 117 ? -0.103 2.136 -12.597 1.00 98.75 117 LEU A O 1
ATOM 894 N N . GLU A 1 118 ? 0.367 1.410 -14.671 1.00 98.69 118 GLU A N 1
ATOM 895 C CA . GLU A 1 118 ? -0.998 0.942 -14.929 1.00 98.69 118 GLU A CA 1
ATOM 896 C C . GLU A 1 118 ? -1.369 -0.256 -14.046 1.00 98.69 118 GLU A C 1
ATOM 898 O O . GLU A 1 118 ? -2.473 -0.293 -13.509 1.00 98.69 118 GLU A O 1
ATOM 903 N N . ALA A 1 1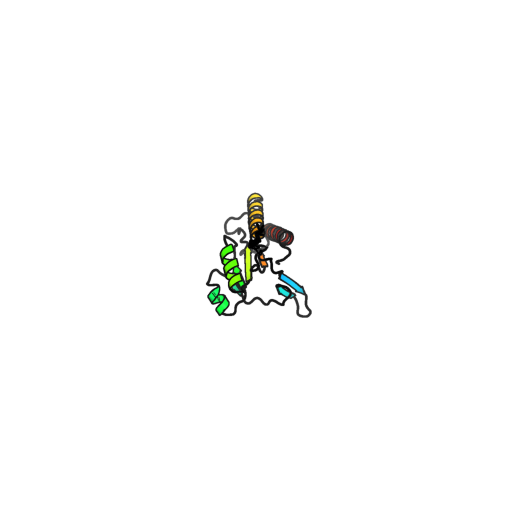19 ? -0.449 -1.198 -13.818 1.00 98.44 119 ALA A N 1
ATOM 904 C CA . ALA A 1 119 ? -0.678 -2.306 -12.892 1.00 98.44 119 ALA A CA 1
ATOM 905 C C . ALA A 1 119 ? -0.962 -1.800 -11.465 1.00 98.44 119 ALA A C 1
ATOM 907 O O . ALA A 1 119 ? -1.965 -2.184 -10.861 1.00 98.44 119 ALA A O 1
ATOM 908 N N . ALA A 1 120 ? -0.149 -0.863 -10.962 1.00 98.62 120 ALA A N 1
ATOM 909 C CA . ALA A 1 120 ? -0.372 -0.218 -9.668 1.00 98.62 120 ALA A CA 1
ATOM 910 C C . ALA A 1 120 ? -1.735 0.494 -9.609 1.00 98.62 120 ALA A C 1
ATOM 912 O O . ALA A 1 120 ? -2.480 0.346 -8.638 1.00 98.62 120 ALA A O 1
ATOM 913 N N . ARG A 1 121 ? -2.102 1.221 -10.671 1.00 98.75 121 ARG A N 1
ATOM 914 C CA . ARG A 1 121 ? -3.399 1.900 -10.786 1.00 98.75 121 ARG A CA 1
ATOM 915 C C . ARG A 1 121 ? -4.571 0.922 -10.696 1.00 98.75 121 ARG A C 1
ATOM 917 O O . ARG A 1 121 ? -5.537 1.200 -9.987 1.00 98.75 121 ARG A O 1
ATOM 924 N N . GLN A 1 122 ? -4.504 -0.205 -11.400 1.00 98.38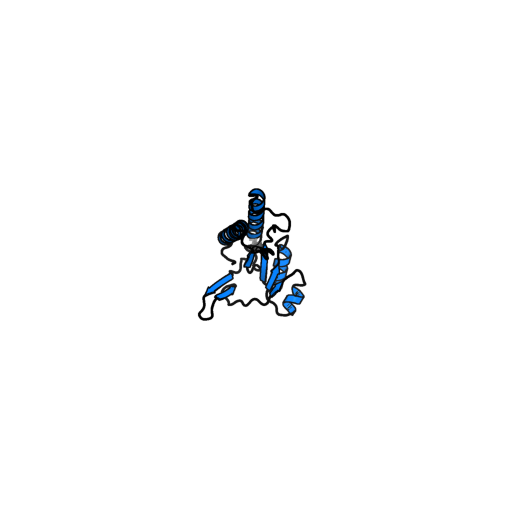 122 GLN A N 1
ATOM 925 C CA . GLN A 1 122 ? -5.567 -1.213 -11.388 1.00 98.38 122 GLN A CA 1
ATOM 926 C C . GLN A 1 122 ? -5.723 -1.862 -10.012 1.00 98.38 122 GLN A C 1
ATOM 928 O O . GLN A 1 122 ? -6.849 -2.047 -9.550 1.00 98.38 122 GLN A O 1
ATOM 933 N N . THR A 1 123 ? -4.613 -2.137 -9.326 1.00 98.19 123 THR A N 1
ATOM 934 C CA . THR A 1 123 ? -4.620 -2.609 -7.937 1.00 98.19 123 THR A CA 1
ATOM 935 C C . THR A 1 123 ? -5.338 -1.628 -7.012 1.00 98.19 123 THR A C 1
ATOM 937 O O . THR A 1 123 ? -6.231 -2.023 -6.261 1.00 98.19 123 THR A O 1
ATOM 940 N N . VAL A 1 124 ? -5.001 -0.339 -7.096 1.00 98.38 124 VAL A N 1
ATOM 941 C CA . VAL A 1 124 ? -5.591 0.701 -6.239 1.00 98.38 124 VAL A CA 1
ATOM 942 C C . VAL A 1 124 ? -7.084 0.830 -6.497 1.00 98.38 124 VAL A C 1
ATOM 944 O O . VAL A 1 124 ? -7.876 0.761 -5.564 1.00 98.38 124 VAL A O 1
ATOM 947 N N . LEU A 1 125 ? -7.498 0.930 -7.762 1.00 98.00 125 LEU A N 1
ATOM 948 C CA . LEU A 1 125 ? -8.917 1.005 -8.118 1.00 98.00 125 LEU A CA 1
ATOM 949 C C . LEU A 1 125 ? -9.719 -0.201 -7.632 1.00 98.00 125 LEU A C 1
ATOM 951 O O . LEU A 1 125 ? -10.889 -0.047 -7.291 1.00 98.00 125 LEU A O 1
ATOM 955 N N . ARG A 1 126 ? -9.099 -1.383 -7.605 1.00 97.44 126 ARG A N 1
ATOM 956 C CA . ARG A 1 126 ? -9.755 -2.614 -7.176 1.00 97.44 126 ARG A CA 1
ATOM 957 C C . ARG A 1 126 ? -9.976 -2.666 -5.666 1.00 97.44 126 ARG A C 1
ATOM 959 O O . ARG A 1 126 ? -11.023 -3.145 -5.246 1.00 97.44 126 ARG A O 1
ATOM 966 N N . TYR A 1 127 ? -9.013 -2.206 -4.865 1.00 97.94 127 TYR A N 1
ATOM 967 C CA . TYR A 1 127 ? -9.023 -2.464 -3.419 1.00 97.94 127 TYR A CA 1
ATOM 968 C C . TYR A 1 127 ? -9.161 -1.223 -2.531 1.00 97.94 127 TYR A C 1
ATOM 970 O O . TYR A 1 127 ? -9.421 -1.391 -1.344 1.00 97.94 127 TYR A O 1
ATOM 978 N N . LYS A 1 128 ? -9.064 0.003 -3.064 1.00 97.81 128 LYS A N 1
ATOM 979 C CA . LYS A 1 128 ? -9.107 1.250 -2.269 1.00 97.81 128 LYS A CA 1
ATOM 980 C C . LYS A 1 128 ? -10.320 1.405 -1.355 1.00 97.81 128 LYS A C 1
ATOM 982 O O . LYS A 1 128 ? -10.239 2.100 -0.356 1.00 97.81 128 LYS A O 1
ATOM 987 N N . ASP A 1 129 ? -11.455 0.797 -1.693 1.00 97.62 129 ASP A N 1
ATOM 988 C CA . ASP A 1 129 ? -12.678 0.934 -0.896 1.00 97.62 129 ASP A CA 1
ATOM 989 C C . ASP A 1 129 ? -12.812 -0.158 0.178 1.00 97.62 129 ASP A C 1
ATOM 991 O O . ASP A 1 129 ? -13.741 -0.123 0.983 1.00 97.62 129 ASP A O 1
ATOM 995 N N . HIS A 1 130 ? -11.887 -1.122 0.218 1.00 98.06 130 HIS A N 1
ATOM 996 C CA . HIS A 1 130 ? -11.962 -2.244 1.138 1.00 98.06 130 HIS A CA 1
ATOM 997 C C . HIS A 1 130 ? -11.595 -1.810 2.575 1.00 98.06 130 HIS A C 1
ATOM 999 O O . HIS A 1 130 ? -10.507 -1.280 2.801 1.00 98.06 130 HIS A O 1
ATOM 1005 N N . PRO A 1 131 ? -12.430 -2.089 3.595 1.00 98.06 131 PRO A N 1
ATOM 1006 C CA . PRO A 1 131 ? -12.254 -1.570 4.960 1.00 98.06 131 PRO A CA 1
ATOM 1007 C C . PRO A 1 131 ? -10.987 -2.062 5.677 1.00 98.06 131 PRO A C 1
ATOM 1009 O O . PRO A 1 131 ? -10.514 -1.408 6.608 1.00 98.06 131 PRO A O 1
ATOM 1012 N N . ALA A 1 132 ? -10.440 -3.217 5.285 1.00 98.38 132 ALA A N 1
ATOM 1013 C CA . ALA A 1 132 ? -9.163 -3.698 5.813 1.00 98.38 132 ALA A CA 1
ATOM 1014 C C . ALA A 1 132 ? -7.947 -2.919 5.297 1.00 98.38 132 ALA A C 1
ATOM 1016 O O . ALA A 1 132 ? -6.899 -3.025 5.921 1.00 98.38 132 ALA A O 1
ATOM 1017 N N . VAL A 1 133 ? -8.035 -2.155 4.203 1.00 98.69 133 VAL A N 1
ATOM 1018 C CA . VAL A 1 133 ? -6.877 -1.385 3.726 1.00 98.69 133 VAL A CA 1
ATOM 1019 C C . VAL A 1 133 ? -6.484 -0.360 4.790 1.00 98.69 133 VAL A C 1
ATOM 1021 O O . VAL A 1 133 ? -7.323 0.332 5.361 1.00 98.69 133 VAL A O 1
ATOM 1024 N N . LEU A 1 134 ? -5.194 -0.337 5.122 1.00 98.62 134 LEU A N 1
ATOM 1025 C CA . LEU A 1 134 ? -4.613 0.607 6.071 1.00 98.62 134 LEU A CA 1
ATOM 1026 C C . LEU A 1 134 ? -3.854 1.717 5.344 1.00 98.62 134 LEU A C 1
ATOM 1028 O O . LEU A 1 134 ? -4.061 2.891 5.623 1.00 98.62 134 LEU A O 1
ATOM 1032 N N . LEU A 1 135 ? -2.931 1.325 4.466 1.00 98.00 135 LEU A N 1
ATOM 1033 C CA . LEU A 1 135 ? -2.007 2.207 3.753 1.00 98.00 135 LEU A CA 1
ATOM 1034 C C . LEU A 1 135 ? -1.358 1.455 2.583 1.00 98.00 135 LEU A C 1
ATOM 1036 O O . LEU A 1 135 ? -1.310 0.217 2.594 1.00 98.00 135 LEU A O 1
ATOM 1040 N N . TRP A 1 136 ? -0.851 2.197 1.600 1.00 98.69 136 TRP A N 1
ATOM 1041 C CA . TRP A 1 136 ? -0.226 1.649 0.395 1.00 98.69 136 TRP A CA 1
ATOM 1042 C C . TRP A 1 136 ? 1.302 1.606 0.518 1.00 98.69 136 TRP A C 1
ATOM 1044 O O . TRP A 1 136 ? 1.970 2.625 0.666 1.00 98.69 136 TRP A O 1
ATOM 1054 N N . GLY A 1 137 ? 1.886 0.410 0.424 1.00 98.38 137 GLY A N 1
ATOM 1055 C CA . GLY A 1 137 ? 3.336 0.215 0.395 1.00 98.38 137 GLY A CA 1
ATOM 1056 C C . GLY A 1 137 ? 3.865 0.221 -1.035 1.00 98.38 137 GLY A C 1
ATOM 1057 O O . GLY A 1 137 ? 3.875 -0.824 -1.677 1.00 98.38 137 GLY A O 1
ATOM 1058 N N . ILE A 1 138 ? 4.290 1.377 -1.546 1.00 98.44 138 ILE A N 1
ATOM 1059 C CA . ILE A 1 138 ? 4.764 1.517 -2.932 1.00 98.44 138 ILE A CA 1
ATOM 1060 C C . ILE A 1 138 ? 6.235 1.100 -3.027 1.00 98.44 138 ILE A C 1
ATOM 1062 O O . ILE A 1 138 ? 7.131 1.851 -2.645 1.00 98.44 138 ILE A O 1
ATOM 1066 N N . GLY A 1 139 ? 6.477 -0.094 -3.565 1.00 97.38 139 GLY A N 1
ATOM 1067 C CA . GLY A 1 139 ? 7.804 -0.693 -3.646 1.00 97.38 139 GLY A CA 1
ATOM 1068 C C . GLY A 1 139 ? 8.313 -1.245 -2.313 1.00 97.38 139 GLY A C 1
ATOM 1069 O O . GLY A 1 139 ? 7.682 -1.141 -1.259 1.00 97.38 139 GLY A O 1
ATOM 1070 N N . ASN A 1 140 ? 9.481 -1.877 -2.373 1.00 96.25 140 ASN A N 1
ATOM 1071 C CA . ASN A 1 140 ? 10.188 -2.402 -1.212 1.00 96.25 140 ASN A CA 1
ATOM 1072 C C . ASN A 1 140 ? 11.684 -2.295 -1.478 1.00 96.25 140 ASN A C 1
ATOM 1074 O O . ASN A 1 140 ? 12.165 -3.007 -2.347 1.00 96.25 140 ASN A O 1
ATOM 1078 N N . GLU A 1 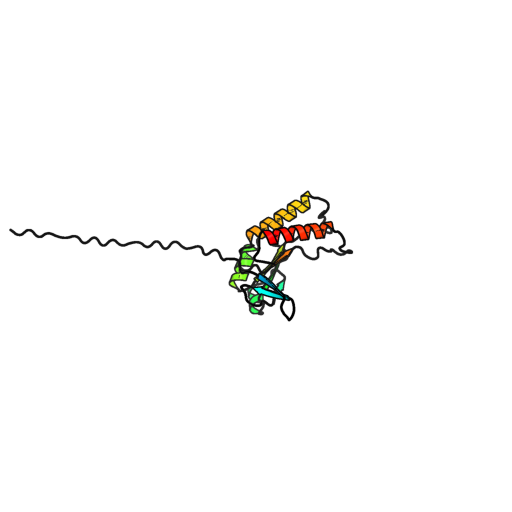141 ? 12.411 -1.482 -0.711 1.00 94.06 141 GLU A N 1
ATOM 1079 C CA . GLU A 1 141 ? 13.870 -1.322 -0.864 1.00 94.06 141 GLU A CA 1
ATOM 1080 C C . GLU A 1 141 ? 14.258 -0.889 -2.292 1.00 94.06 141 GLU A C 1
ATOM 1082 O O . GLU A 1 141 ? 15.045 -1.537 -2.994 1.00 94.06 141 GLU A O 1
ATOM 1087 N N . MET A 1 142 ? 13.614 0.183 -2.767 1.00 94.69 142 MET A N 1
ATOM 1088 C CA . MET A 1 142 ? 13.786 0.687 -4.135 1.00 94.69 142 MET A CA 1
ATOM 1089 C C . MET A 1 142 ? 15.148 1.352 -4.363 1.00 94.69 142 MET A C 1
ATOM 1091 O O . MET A 1 142 ? 15.564 1.499 -5.506 1.00 94.69 142 MET A O 1
ATOM 1095 N N . GLU A 1 143 ? 15.867 1.690 -3.295 1.00 90.38 143 GLU A N 1
ATOM 1096 C CA . GLU A 1 143 ? 17.264 2.126 -3.317 1.00 90.38 143 GLU A CA 1
ATOM 1097 C C . GLU A 1 143 ? 18.229 1.039 -3.830 1.00 90.38 143 GLU A C 1
ATOM 1099 O O . GLU A 1 143 ? 19.339 1.339 -4.268 1.00 90.38 143 GLU A O 1
ATOM 1104 N N . GLY A 1 144 ? 17.815 -0.233 -3.824 1.00 80.00 144 GLY A N 1
ATOM 1105 C CA . GLY A 1 144 ? 18.674 -1.343 -4.229 1.00 80.00 144 GLY A CA 1
ATOM 1106 C C . GLY A 1 144 ? 19.812 -1.608 -3.233 1.00 80.00 144 GLY A C 1
ATOM 1107 O O . GLY A 1 144 ? 19.684 -1.355 -2.044 1.00 80.00 144 GLY A O 1
ATOM 1108 N N . TYR A 1 145 ? 20.920 -2.190 -3.708 1.00 66.75 145 TYR A N 1
ATOM 1109 C CA . TYR A 1 145 ? 22.106 -2.480 -2.875 1.00 66.75 145 TYR A CA 1
ATOM 1110 C C . TYR A 1 145 ? 23.274 -1.503 -3.110 1.00 66.75 145 TYR A C 1
ATOM 1112 O O . TYR A 1 145 ? 24.315 -1.638 -2.472 1.00 66.75 145 TYR A O 1
ATOM 1120 N N . GLY A 1 146 ? 23.127 -0.581 -4.067 1.00 71.69 146 GLY A N 1
ATOM 1121 C CA . GLY A 1 146 ? 24.124 0.441 -4.399 1.00 71.69 146 GLY A CA 1
ATOM 1122 C C . GLY A 1 146 ? 23.897 1.737 -3.618 1.00 71.69 146 GLY A C 1
ATOM 1123 O O . GLY A 1 146 ? 23.356 1.714 -2.518 1.00 71.69 146 GLY A O 1
ATOM 1124 N N . GLU A 1 147 ? 24.276 2.879 -4.197 1.00 78.50 147 GLU A N 1
ATOM 1125 C CA . GLU A 1 147 ? 24.080 4.193 -3.558 1.00 78.50 147 GLU A CA 1
ATOM 1126 C C . GLU A 1 147 ? 22.612 4.662 -3.551 1.00 78.50 147 GLU A C 1
ATOM 1128 O O . GLU A 1 147 ? 22.272 5.605 -2.839 1.00 78.50 147 GLU A O 1
ATOM 1133 N N . GLY A 1 148 ? 21.727 3.998 -4.308 1.00 80.44 148 GLY A N 1
ATOM 1134 C CA . GLY A 1 148 ? 20.302 4.340 -4.368 1.00 80.44 148 GLY A CA 1
ATOM 1135 C C . GLY A 1 148 ? 20.023 5.707 -4.987 1.00 80.44 148 GLY A C 1
ATOM 1136 O O . GLY A 1 148 ? 18.993 6.321 -4.708 1.00 80.44 148 GLY A O 1
ATOM 1137 N N . ASP A 1 149 ? 20.933 6.194 -5.822 1.00 84.19 149 ASP A N 1
ATOM 1138 C CA . ASP A 1 149 ? 20.959 7.547 -6.365 1.00 84.19 149 ASP A CA 1
ATOM 1139 C C . ASP A 1 149 ? 20.285 7.675 -7.739 1.00 84.19 149 ASP A C 1
ATOM 1141 O O . ASP A 1 149 ? 20.178 8.790 -8.246 1.00 84.19 149 ASP A O 1
ATOM 1145 N N . ASN A 1 150 ? 19.772 6.583 -8.330 1.00 91.56 150 ASN A N 1
ATOM 1146 C CA . ASN A 1 150 ? 19.086 6.636 -9.625 1.00 91.56 150 ASN A CA 1
ATOM 1147 C C . ASN A 1 150 ? 17.764 7.435 -9.523 1.00 91.56 150 ASN A C 1
ATOM 1149 O O . ASN A 1 150 ? 16.761 6.929 -8.999 1.00 91.56 150 ASN A O 1
ATOM 1153 N N . PRO A 1 151 ? 17.690 8.659 -10.085 1.00 94.12 151 PRO A N 1
ATOM 1154 C CA . PRO A 1 151 ? 16.505 9.502 -9.962 1.00 94.12 151 PRO A CA 1
ATOM 1155 C C . PRO A 1 151 ? 15.300 8.960 -10.743 1.00 94.12 151 PRO A C 1
ATOM 1157 O O . PRO A 1 151 ? 14.164 9.319 -10.428 1.00 94.12 151 PRO A O 1
ATOM 1160 N N . ALA A 1 152 ? 15.506 8.095 -11.745 1.00 95.44 152 ALA A N 1
ATOM 1161 C CA . ALA A 1 152 ? 14.415 7.513 -12.525 1.00 95.44 152 ALA A CA 1
ATOM 1162 C C . ALA A 1 152 ? 13.535 6.584 -11.671 1.00 95.44 152 ALA A C 1
ATOM 1164 O O . ALA A 1 152 ? 12.308 6.608 -11.802 1.00 95.44 152 ALA A O 1
ATOM 1165 N N . ILE A 1 153 ? 14.143 5.842 -10.737 1.00 96.00 153 ILE A N 1
ATOM 1166 C CA . ILE A 1 153 ? 13.426 4.981 -9.788 1.00 96.00 153 ILE A CA 1
ATOM 1167 C C . ILE A 1 153 ? 12.534 5.832 -8.887 1.00 96.00 153 ILE A C 1
ATOM 1169 O O . ILE A 1 153 ? 11.325 5.610 -8.804 1.00 96.00 153 ILE A O 1
ATOM 1173 N N . TRP A 1 154 ? 13.114 6.849 -8.251 1.00 96.50 154 TRP A N 1
ATOM 1174 C CA . TRP A 1 154 ? 12.389 7.727 -7.333 1.00 96.50 154 TRP A CA 1
ATOM 1175 C C . TRP A 1 154 ? 11.291 8.520 -8.032 1.00 96.50 154 TRP A C 1
ATOM 1177 O O . TRP A 1 154 ? 10.205 8.691 -7.475 1.00 96.50 154 TRP A O 1
ATOM 1187 N N . LYS A 1 155 ? 11.525 8.938 -9.282 1.00 97.69 155 LYS A N 1
ATOM 1188 C CA . LYS A 1 155 ? 10.484 9.540 -10.113 1.00 97.69 155 LYS A CA 1
ATOM 1189 C C . LYS A 1 155 ? 9.319 8.571 -10.322 1.00 97.69 155 LYS A C 1
ATOM 1191 O O . LYS A 1 155 ? 8.177 8.964 -10.113 1.00 97.69 155 LYS A O 1
ATOM 1196 N N . ALA A 1 156 ? 9.585 7.319 -10.687 1.00 98.19 156 ALA A N 1
ATOM 1197 C CA . ALA A 1 156 ? 8.535 6.324 -10.898 1.00 98.19 156 ALA A CA 1
ATOM 1198 C C . ALA A 1 156 ? 7.765 5.989 -9.605 1.00 98.19 156 ALA A C 1
ATOM 1200 O O . ALA A 1 156 ? 6.538 5.892 -9.636 1.00 98.19 156 ALA A O 1
ATOM 1201 N N . VAL A 1 157 ? 8.454 5.872 -8.463 1.00 98.38 157 VAL A N 1
ATOM 1202 C CA . VAL A 1 157 ? 7.821 5.710 -7.140 1.00 98.38 157 VAL A CA 1
ATOM 1203 C C . VAL A 1 157 ? 6.899 6.895 -6.837 1.00 98.38 157 VAL A C 1
ATOM 1205 O O . VAL A 1 157 ? 5.742 6.701 -6.461 1.00 98.38 157 VAL A O 1
ATOM 1208 N N . ASN A 1 158 ? 7.376 8.125 -7.050 1.00 98.56 158 ASN A N 1
ATOM 1209 C CA . ASN A 1 158 ? 6.591 9.335 -6.821 1.00 98.56 158 ASN A CA 1
ATOM 1210 C C . ASN A 1 158 ? 5.388 9.452 -7.771 1.00 98.56 158 ASN A C 1
ATOM 1212 O O . ASN A 1 158 ? 4.307 9.841 -7.336 1.00 98.56 158 ASN A O 1
ATOM 1216 N N . ASP A 1 159 ? 5.546 9.094 -9.047 1.00 98.69 159 ASP A N 1
ATOM 1217 C CA . ASP A 1 159 ? 4.452 9.111 -10.023 1.00 98.69 159 ASP A CA 1
ATOM 1218 C C . ASP A 1 159 ? 3.322 8.154 -9.599 1.00 98.69 159 ASP A C 1
ATOM 1220 O O . ASP A 1 159 ? 2.142 8.509 -9.680 1.00 98.69 159 ASP A O 1
ATOM 1224 N N . ILE A 1 160 ? 3.670 6.974 -9.067 1.00 98.75 160 ILE A N 1
ATOM 1225 C CA . ILE A 1 160 ? 2.698 6.041 -8.485 1.00 98.75 160 ILE A CA 1
ATOM 1226 C C . ILE A 1 160 ? 2.066 6.649 -7.228 1.00 98.75 160 ILE A C 1
ATOM 1228 O O . ILE A 1 160 ? 0.844 6.671 -7.133 1.00 98.75 160 ILE A O 1
ATOM 1232 N N . ALA A 1 161 ? 2.848 7.200 -6.297 1.00 98.69 161 ALA A N 1
ATOM 1233 C CA . ALA A 1 161 ? 2.316 7.790 -5.063 1.00 98.69 161 ALA A CA 1
ATOM 1234 C C . ALA A 1 161 ? 1.345 8.954 -5.327 1.00 98.69 161 ALA A C 1
ATOM 1236 O O . ALA A 1 161 ? 0.278 9.041 -4.715 1.00 98.69 161 ALA A O 1
ATOM 1237 N N . ALA A 1 162 ? 1.674 9.828 -6.279 1.00 98.69 162 ALA A N 1
ATOM 1238 C CA . ALA A 1 162 ? 0.805 10.918 -6.706 1.00 98.69 162 ALA A CA 1
ATOM 1239 C C . ALA A 1 162 ? -0.489 10.397 -7.350 1.00 98.69 162 ALA A C 1
ATOM 1241 O O . ALA A 1 162 ? -1.573 10.930 -7.095 1.00 98.69 162 ALA A O 1
ATOM 1242 N N . MET A 1 163 ? -0.390 9.338 -8.159 1.00 98.75 163 MET A N 1
ATOM 1243 C CA . MET A 1 163 ? -1.547 8.662 -8.742 1.00 98.75 163 MET A CA 1
ATOM 1244 C C . MET A 1 163 ? -2.440 8.041 -7.658 1.00 98.75 163 MET A C 1
ATOM 1246 O O . MET A 1 163 ? -3.648 8.280 -7.682 1.00 98.75 163 MET A O 1
ATOM 1250 N N . VAL A 1 164 ? -1.864 7.335 -6.679 1.00 98.69 164 VAL A N 1
ATOM 1251 C CA . VAL A 1 164 ? -2.601 6.740 -5.551 1.00 98.69 164 VAL A CA 1
ATOM 1252 C C . VAL A 1 164 ? -3.373 7.812 -4.797 1.00 98.69 164 VAL A C 1
ATOM 1254 O O . VAL A 1 164 ? -4.591 7.710 -4.710 1.00 98.69 164 VAL A O 1
ATOM 1257 N N . LYS A 1 165 ? -2.716 8.901 -4.374 1.00 97.88 165 LYS A N 1
ATOM 1258 C CA . LYS A 1 165 ? -3.379 10.008 -3.657 1.00 97.88 165 LYS A CA 1
ATOM 1259 C C . LYS A 1 165 ? -4.557 10.618 -4.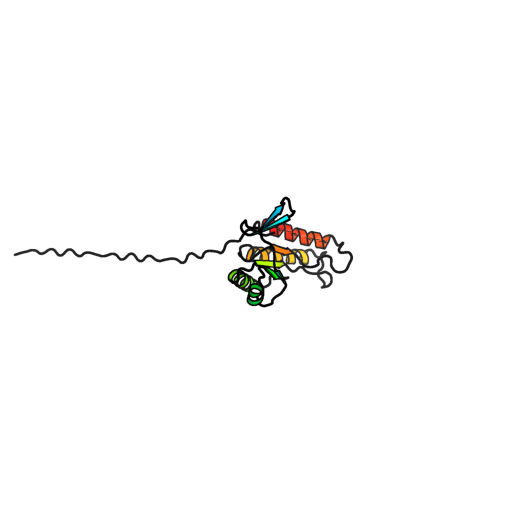414 1.00 97.88 165 LYS A C 1
ATOM 1261 O O . LYS A 1 165 ? -5.504 11.106 -3.803 1.00 97.88 165 LYS A O 1
ATOM 1266 N N . LYS A 1 166 ? -4.497 10.636 -5.748 1.00 98.25 166 LYS A N 1
ATOM 1267 C CA . LYS A 1 166 ? -5.591 11.144 -6.583 1.00 98.25 166 LYS A CA 1
ATOM 1268 C C . LYS A 1 166 ? -6.780 10.180 -6.629 1.00 98.25 166 LYS A C 1
ATOM 1270 O O . LYS A 1 166 ? -7.916 10.637 -6.727 1.00 98.25 166 LYS A O 1
ATOM 1275 N N . LEU A 1 167 ? -6.528 8.872 -6.634 1.00 98.31 167 LEU A N 1
ATOM 1276 C CA . LEU A 1 167 ? -7.568 7.845 -6.765 1.00 98.31 167 LEU A CA 1
ATOM 1277 C C . LEU A 1 167 ? -8.158 7.408 -5.425 1.00 98.31 167 LEU A C 1
ATOM 1279 O O . LEU A 1 167 ? -9.334 7.048 -5.371 1.00 98.31 167 LEU A O 1
ATOM 1283 N N . ASP A 1 168 ? -7.349 7.438 -4.374 1.00 98.25 168 ASP A N 1
ATOM 1284 C CA . ASP A 1 168 ? -7.683 7.010 -3.028 1.00 98.25 168 ASP A CA 1
ATOM 1285 C C . ASP A 1 168 ? -7.336 8.119 -2.023 1.00 98.25 168 ASP A C 1
ATOM 1287 O O . ASP A 1 168 ? -6.208 8.200 -1.538 1.00 98.25 168 ASP A O 1
ATOM 1291 N N . PRO A 1 169 ? -8.294 9.008 -1.710 1.00 95.94 169 PRO A N 1
ATOM 1292 C CA . PRO A 1 169 ? -8.096 10.045 -0.705 1.00 95.94 169 PRO A CA 1
ATOM 1293 C C . PRO A 1 169 ? -8.227 9.514 0.732 1.00 95.94 169 PRO A C 1
ATOM 1295 O O . PRO A 1 169 ? -8.092 10.301 1.667 1.00 95.94 169 PRO A O 1
ATOM 1298 N N . PHE A 1 170 ? -8.560 8.231 0.924 1.00 97.62 170 PHE A N 1
ATOM 1299 C CA . PHE A 1 170 ? -8.844 7.663 2.239 1.00 97.62 170 PHE A CA 1
ATOM 1300 C C . PHE A 1 170 ? -7.651 6.957 2.866 1.00 97.62 170 PHE A C 1
ATOM 1302 O O . PHE A 1 170 ? -7.676 6.771 4.079 1.00 97.62 170 PHE A O 1
ATOM 1309 N N . HIS A 1 171 ? -6.631 6.582 2.096 1.00 98.25 171 HIS A N 1
ATOM 1310 C CA . HIS A 1 171 ? -5.477 5.852 2.616 1.00 98.25 171 HIS A CA 1
ATOM 1311 C C . HIS A 1 171 ? -4.156 6.561 2.275 1.00 98.25 171 HIS A C 1
ATOM 1313 O O . HIS A 1 171 ? -3.998 7.033 1.145 1.00 98.25 171 HIS A O 1
ATOM 1319 N N . PRO A 1 172 ? -3.210 6.650 3.232 1.00 95.25 172 PRO A N 1
ATOM 1320 C CA . PRO A 1 172 ? -1.867 7.174 3.004 1.00 95.25 172 PRO A CA 1
ATOM 1321 C C . PRO A 1 172 ? -1.005 6.316 2.075 1.00 95.25 172 PRO A C 1
ATOM 1323 O O . PRO A 1 172 ? -1.171 5.069 2.065 1.00 95.25 172 PRO A O 1
#

Solvent-accessible surface area (backbone atoms only — not comparable to full-atom values): 10364 Å² total; per-residue (Å²): 138,87,86,84,84,84,82,82,84,83,83,82,81,80,82,79,81,81,72,84,76,81,77,74,70,61,51,44,42,28,45,80,44,83,50,98,92,42,78,41,44,26,46,69,86,38,85,49,83,84,43,63,51,76,62,88,69,63,62,66,60,42,41,73,72,70,39,43,30,36,29,44,64,48,61,82,81,40,62,65,57,42,53,53,31,40,76,65,68,23,30,28,35,44,10,38,66,62,82,45,58,96,77,71,40,52,71,84,38,65,68,56,49,51,52,53,47,51,52,52,49,53,53,46,74,71,46,60,45,41,54,17,50,44,31,64,34,79,43,73,74,81,47,65,90,68,89,47,72,62,62,54,54,56,49,53,52,47,54,46,52,56,49,45,50,72,76,31,82,40,44,84

Foldseek 3Di:
DDDDDDDDDDDDDDDDDDDPDPPQQFAFFWDWDQDPVGTFIDTNNHTDDFQEEEDDDDLVVCLVVVGAEYEYQAQVVCPVVLVVCVVSNHAYAHHLADDAVVNPQDLVPPVSLVVSLVVLLVSLLVPLGRHRYAAYHQHDPNLPPPNSPPVSSVV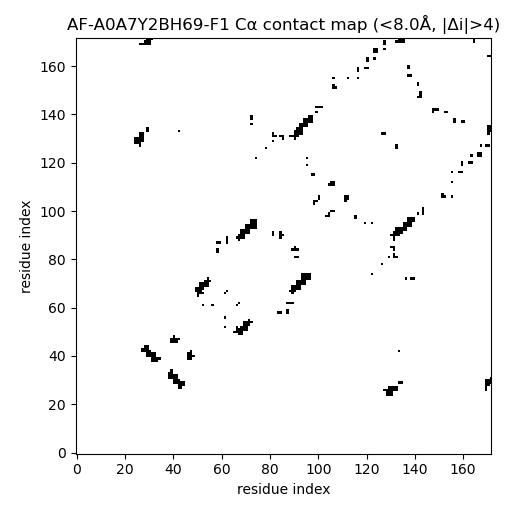SSVSSVVSSCVNHVRHD

Radius of gyration: 25.55 Å; Cα contacts (8 Å, |Δi|>4): 239; chains: 1; bounding box: 114×35×42 Å